Protein AF-A0A2M8TWE6-F1 (afdb_monomer_lite)

Secondary structure (DSSP, 8-state):
--SEEEEE-SSSTTEEEEEETTTTEEEEEETT-HHHH-EEEE-TTSPPPPHHHHHHHHHHHHHHHHHH-HHHH-

Sequence (74 aa):
MDKYTLQKSSTMLNGWVLTDTEHGIVVTFEEGLFNDTQKVTVLEDVPQPSPTELACIMGELADWAIEHHPDKLF

Organism: Prevotella intermedia (NCBI:txid28131)

Foldseek 3Di:
DDQWDWDQDPPDDQKIWIARPVQQKIWIAHFQARPPGIDIDHDPVGDDDDPVVVVVVVVVSVVVCCVPPVRRHD

Radius of gyration: 11.74 Å; chains: 1; bounding box: 26×26×32 Å

Structure (mmCIF, N/CA/C/O backbone):
data_AF-A0A2M8TWE6-F1
#
_entry.id   AF-A0A2M8TWE6-F1
#
loop_
_atom_site.group_PDB
_atom_site.id
_atom_site.type_symbol
_atom_site.label_atom_id
_atom_site.label_alt_id
_atom_site.label_comp_id
_atom_site.label_asym_id
_atom_site.label_entity_id
_atom_site.label_seq_id
_atom_site.pdbx_PDB_ins_code
_atom_site.Cartn_x
_atom_site.Cartn_y
_atom_site.Cartn_z
_atom_site.occupancy
_atom_site.B_iso_or_equiv
_atom_site.auth_seq_id
_atom_site.auth_comp_id
_atom_site.auth_asym_id
_atom_site.auth_atom_id
_atom_site.pdbx_PDB_model_num
ATOM 1 N N . MET A 1 1 ? -16.658 6.019 4.274 1.00 61.03 1 MET A N 1
ATOM 2 C CA . MET A 1 1 ? -15.243 6.160 3.885 1.00 61.03 1 MET A CA 1
ATOM 3 C C . MET A 1 1 ? -14.828 4.823 3.323 1.00 61.03 1 MET A C 1
ATOM 5 O O . MET A 1 1 ? -15.280 3.819 3.861 1.00 61.03 1 MET A O 1
ATOM 9 N N . ASP A 1 2 ? -14.074 4.814 2.232 1.00 87.00 2 ASP A N 1
ATOM 10 C CA . ASP A 1 2 ? -13.524 3.574 1.688 1.00 87.00 2 ASP A CA 1
ATOM 11 C C . ASP A 1 2 ? -12.443 3.048 2.636 1.00 87.00 2 ASP A C 1
ATOM 13 O O . ASP A 1 2 ? -11.623 3.831 3.118 1.00 87.00 2 ASP A O 1
ATOM 17 N N . LYS A 1 3 ? -12.459 1.737 2.921 1.00 92.50 3 LYS A N 1
ATOM 18 C CA . LYS A 1 3 ? -11.473 1.084 3.802 1.00 92.50 3 LYS A CA 1
ATOM 19 C C . LYS A 1 3 ? -10.053 1.359 3.309 1.00 92.50 3 LYS A C 1
ATOM 21 O O . LYS A 1 3 ? -9.198 1.754 4.098 1.00 92.50 3 LYS A O 1
ATOM 26 N N . TYR A 1 4 ? -9.845 1.233 1.999 1.00 96.25 4 TYR A N 1
ATOM 27 C CA . TYR A 1 4 ? -8.552 1.398 1.350 1.00 96.25 4 TYR A CA 1
ATOM 28 C C . TYR A 1 4 ? -8.506 2.628 0.456 1.00 96.25 4 TYR A C 1
ATOM 30 O O . TYR A 1 4 ? -9.457 2.935 -0.264 1.00 96.25 4 TYR A O 1
ATOM 38 N N . THR A 1 5 ? -7.366 3.313 0.466 1.00 96.12 5 THR A N 1
ATOM 39 C CA . THR A 1 5 ? -7.102 4.427 -0.448 1.00 96.12 5 THR A CA 1
ATOM 40 C C . THR A 1 5 ? -5.692 4.332 -1.010 1.00 96.12 5 THR A C 1
ATOM 42 O O . THR A 1 5 ? -4.749 4.060 -0.271 1.00 96.12 5 THR A O 1
ATOM 45 N N . LEU A 1 6 ? -5.541 4.583 -2.313 1.00 95.94 6 LEU A N 1
ATOM 46 C CA . LEU A 1 6 ? -4.246 4.703 -2.976 1.00 95.94 6 LEU A CA 1
ATOM 47 C C . LEU A 1 6 ? -4.079 6.131 -3.494 1.00 95.94 6 LEU A C 1
ATOM 49 O O . LEU A 1 6 ? -4.917 6.639 -4.240 1.00 95.94 6 LEU A O 1
ATOM 53 N N . GLN A 1 7 ? -3.002 6.792 -3.089 1.00 96.00 7 GLN A N 1
ATOM 54 C CA . GLN A 1 7 ? -2.734 8.185 -3.434 1.00 96.00 7 GLN A CA 1
ATOM 55 C C . GLN A 1 7 ? -1.290 8.359 -3.881 1.00 96.00 7 GLN A C 1
ATOM 57 O O . GLN A 1 7 ? -0.388 7.668 -3.412 1.00 96.00 7 GLN A O 1
ATOM 62 N N . LYS A 1 8 ? -1.049 9.306 -4.788 1.00 95.56 8 LYS A N 1
ATOM 63 C CA . LYS A 1 8 ? 0.315 9.637 -5.200 1.00 95.56 8 LYS A CA 1
ATOM 64 C C . LYS A 1 8 ? 1.048 10.307 -4.040 1.00 95.56 8 LYS A C 1
ATOM 66 O O . LYS A 1 8 ? 0.517 11.231 -3.423 1.00 95.56 8 LYS A O 1
ATOM 71 N N . SER A 1 9 ? 2.268 9.862 -3.764 1.00 93.19 9 SER A N 1
ATOM 72 C CA . SER A 1 9 ? 3.099 10.455 -2.721 1.00 93.19 9 SER A CA 1
ATOM 73 C C . SER A 1 9 ? 3.487 11.889 -3.080 1.00 93.19 9 SER A C 1
ATOM 75 O O . SER A 1 9 ? 3.857 12.189 -4.217 1.00 93.19 9 SER A O 1
ATOM 77 N N . SER A 1 10 ? 3.413 12.782 -2.095 1.00 90.06 10 SER A N 1
ATOM 78 C CA . SER A 1 10 ? 3.866 14.173 -2.208 1.00 90.06 10 SER A CA 1
ATOM 79 C C . SER A 1 10 ? 5.348 14.346 -1.863 1.00 90.06 10 SER A C 1
ATOM 81 O O . SER A 1 10 ? 5.938 15.370 -2.201 1.00 90.06 10 SER A O 1
ATOM 83 N N . THR A 1 11 ? 5.952 13.358 -1.199 1.00 88.19 11 THR A N 1
ATOM 84 C CA . THR A 1 11 ? 7.338 13.404 -0.706 1.00 88.19 11 THR A CA 1
ATOM 85 C C . THR A 1 11 ? 8.271 12.463 -1.463 1.00 88.19 11 THR A C 1
ATOM 87 O O . THR A 1 11 ? 9.479 12.690 -1.475 1.00 88.19 11 THR A O 1
ATOM 90 N N . MET A 1 12 ? 7.729 11.432 -2.116 1.00 86.94 12 MET A N 1
ATOM 91 C CA . MET A 1 12 ? 8.486 10.443 -2.878 1.00 86.94 12 MET A CA 1
ATOM 92 C C . MET A 1 12 ? 8.246 10.625 -4.377 1.00 86.94 12 MET A C 1
ATOM 94 O O . MET A 1 12 ? 7.106 10.592 -4.847 1.00 86.94 12 MET A O 1
ATOM 98 N N . LEU A 1 13 ? 9.324 10.812 -5.142 1.00 85.19 13 LEU A N 1
ATOM 99 C CA . LEU A 1 13 ? 9.241 10.902 -6.597 1.00 85.19 13 LEU A CA 1
ATOM 100 C C . LEU A 1 13 ? 8.763 9.553 -7.150 1.00 85.19 13 LEU A C 1
ATOM 102 O O . LEU A 1 13 ? 9.404 8.540 -6.909 1.00 85.19 13 LEU A O 1
ATOM 106 N N . ASN A 1 14 ? 7.641 9.554 -7.874 1.00 88.94 14 ASN A N 1
ATOM 107 C CA . ASN A 1 14 ? 6.977 8.343 -8.384 1.00 88.94 14 ASN A CA 1
ATOM 108 C C . ASN A 1 14 ? 6.599 7.323 -7.293 1.00 88.94 14 ASN A C 1
ATOM 110 O O . ASN A 1 14 ? 6.489 6.133 -7.567 1.00 88.94 14 ASN A O 1
ATOM 114 N N . GLY A 1 15 ? 6.389 7.793 -6.062 1.00 94.62 15 GLY A N 1
ATOM 115 C CA . GLY A 1 15 ? 5.898 6.953 -4.980 1.00 94.62 15 GLY A CA 1
ATOM 116 C C . GLY A 1 15 ? 4.378 6.962 -4.865 1.00 94.62 15 GLY A C 1
ATOM 117 O O . GLY A 1 15 ? 3.705 7.926 -5.247 1.00 94.62 15 GLY A O 1
ATOM 118 N N . TRP A 1 16 ? 3.857 5.914 -4.251 1.00 96.94 16 TRP A N 1
ATOM 119 C CA . TRP A 1 16 ? 2.457 5.740 -3.899 1.00 96.94 16 TRP A CA 1
ATOM 120 C C . TRP A 1 16 ? 2.305 5.545 -2.391 1.00 96.94 16 TRP A C 1
ATOM 122 O O . TRP A 1 16 ? 3.214 5.073 -1.707 1.00 96.94 16 TRP A O 1
ATOM 132 N N . VAL A 1 17 ? 1.149 5.955 -1.877 1.00 97.25 17 VAL A N 1
ATOM 133 C CA . VAL A 1 17 ? 0.737 5.838 -0.480 1.00 97.25 17 VAL A CA 1
ATOM 134 C C . VAL A 1 17 ? -0.566 5.054 -0.456 1.00 97.25 17 VAL A C 1
ATOM 136 O O . VAL A 1 17 ? -1.595 5.539 -0.927 1.00 97.25 17 VAL A O 1
ATOM 139 N N . LEU A 1 18 ? -0.506 3.837 0.065 1.00 96.56 18 LEU A N 1
ATOM 140 C CA . LEU A 1 18 ? -1.633 2.934 0.24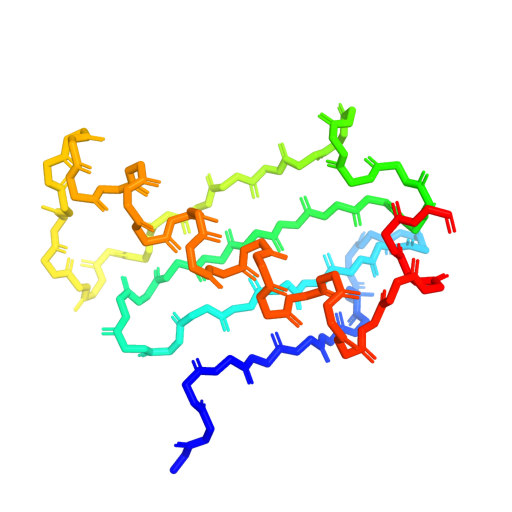5 1.00 96.56 18 LEU A CA 1
ATOM 141 C C . LEU A 1 18 ? -2.026 2.925 1.719 1.00 96.56 18 LEU A C 1
ATOM 143 O O . LEU A 1 18 ? -1.202 2.619 2.573 1.00 96.56 18 LEU A O 1
ATOM 147 N N . THR A 1 19 ? -3.269 3.280 2.021 1.00 96.12 19 THR A N 1
ATOM 148 C CA . THR A 1 19 ? -3.741 3.439 3.402 1.00 96.12 1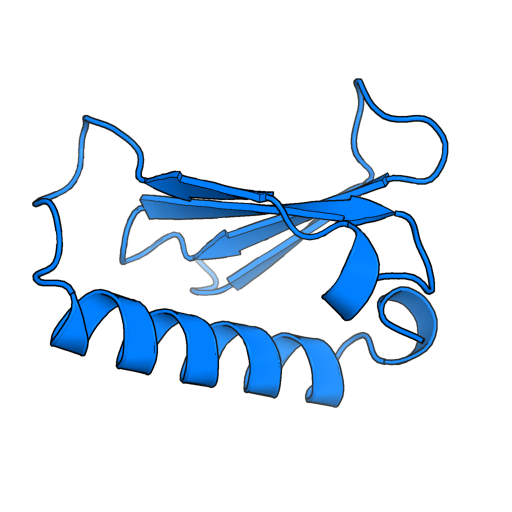9 THR A CA 1
ATOM 149 C C . THR A 1 19 ? -4.920 2.521 3.685 1.00 96.12 19 THR A C 1
ATOM 151 O O . THR A 1 19 ? -5.911 2.584 2.958 1.00 96.12 19 THR A O 1
ATOM 154 N N . ASP A 1 20 ? -4.836 1.738 4.762 1.00 95.44 20 ASP A N 1
ATOM 155 C CA . ASP A 1 20 ? -5.981 1.145 5.458 1.00 95.44 20 ASP A CA 1
ATOM 156 C C . ASP A 1 20 ? -6.468 2.134 6.526 1.00 95.44 20 ASP A C 1
ATOM 158 O O . ASP A 1 20 ? -5.771 2.422 7.503 1.00 95.44 20 ASP A O 1
ATOM 162 N N . THR A 1 21 ? -7.663 2.680 6.318 1.00 92.88 21 THR A N 1
ATOM 163 C CA . THR A 1 21 ? -8.268 3.682 7.203 1.00 92.88 21 THR A CA 1
ATOM 164 C C . THR A 1 21 ? -8.937 3.083 8.440 1.00 92.88 21 THR A C 1
ATOM 166 O O . THR A 1 21 ? -9.136 3.808 9.414 1.00 92.88 21 THR A O 1
ATOM 169 N N . GLU A 1 22 ? -9.260 1.788 8.436 1.00 92.50 22 GLU A N 1
ATOM 170 C CA . GLU A 1 22 ? -9.856 1.099 9.587 1.00 92.50 22 GLU A CA 1
ATOM 171 C C . GLU A 1 22 ? -8.785 0.723 10.611 1.00 92.50 22 GLU A C 1
ATOM 173 O O . GLU A 1 22 ? -8.978 0.911 11.813 1.00 92.50 22 GLU A O 1
ATOM 178 N N . HIS A 1 23 ? -7.639 0.238 10.128 1.00 91.81 23 HIS A N 1
ATOM 179 C CA . HIS A 1 23 ? -6.533 -0.223 10.970 1.00 91.81 23 HIS A CA 1
ATOM 180 C C . HIS A 1 23 ? -5.401 0.796 11.111 1.00 91.81 23 HIS A C 1
ATOM 182 O O . HIS A 1 23 ? -4.410 0.505 11.774 1.00 91.81 23 HIS A O 1
ATOM 188 N N . GLY A 1 24 ? -5.513 1.966 10.473 1.00 93.50 24 GLY A N 1
ATOM 189 C CA . GLY A 1 24 ? -4.502 3.023 10.524 1.00 93.50 24 GLY A CA 1
ATOM 190 C C . GLY A 1 24 ? -3.134 2.573 10.009 1.00 93.50 24 GLY A C 1
ATOM 191 O O . GLY A 1 24 ? -2.111 2.938 10.587 1.00 93.50 24 GLY A O 1
ATOM 192 N N . ILE A 1 25 ? -3.104 1.762 8.949 1.00 94.75 25 ILE A N 1
ATOM 193 C CA . ILE A 1 25 ? -1.861 1.288 8.328 1.00 94.75 25 ILE A CA 1
ATOM 194 C C . ILE A 1 25 ? -1.599 2.095 7.065 1.00 94.75 25 ILE A C 1
ATOM 196 O O . ILE A 1 25 ? -2.449 2.186 6.185 1.00 94.75 25 ILE A O 1
ATOM 200 N N . VAL A 1 26 ? -0.396 2.648 6.960 1.00 95.50 26 VAL A N 1
ATOM 201 C CA . VAL A 1 26 ? 0.076 3.394 5.797 1.00 95.50 26 VAL A CA 1
ATOM 202 C C . VAL A 1 26 ? 1.274 2.667 5.203 1.00 95.50 26 VAL A C 1
ATOM 204 O O . VAL A 1 26 ? 2.297 2.484 5.862 1.00 95.50 26 VAL A O 1
ATOM 207 N N . VAL A 1 27 ? 1.163 2.281 3.940 1.00 96.12 27 VAL A N 1
ATOM 208 C CA . VAL A 1 27 ? 2.219 1.641 3.162 1.00 96.12 27 VAL A CA 1
ATOM 209 C C . VAL A 1 27 ? 2.689 2.608 2.086 1.00 96.12 27 VAL A C 1
ATOM 211 O O . VAL A 1 27 ? 1.895 3.105 1.292 1.00 96.12 27 VAL A O 1
ATOM 214 N N . THR A 1 28 ? 3.989 2.880 2.047 1.00 96.62 28 THR A N 1
ATOM 215 C CA . THR A 1 28 ? 4.604 3.708 0.998 1.00 96.62 28 THR A CA 1
ATOM 216 C C . THR A 1 28 ? 5.546 2.874 0.149 1.00 96.62 28 THR A C 1
ATOM 218 O O . THR A 1 28 ? 6.260 2.039 0.698 1.00 96.62 28 THR A O 1
ATOM 221 N N . PHE A 1 29 ? 5.533 3.073 -1.167 1.00 95.88 29 PHE A N 1
ATOM 222 C CA . PHE A 1 29 ? 6.339 2.297 -2.115 1.00 95.88 29 PHE A CA 1
ATOM 223 C C . PHE A 1 29 ? 6.579 3.075 -3.417 1.00 95.88 29 PHE A C 1
ATOM 225 O O . PHE A 1 29 ? 5.857 4.028 -3.711 1.00 95.88 29 PHE A O 1
ATOM 232 N N . GLU A 1 30 ? 7.581 2.674 -4.196 1.00 95.50 30 GLU A N 1
ATOM 233 C CA . GLU A 1 30 ? 7.841 3.181 -5.550 1.00 95.50 30 GLU A CA 1
ATOM 234 C C . GLU A 1 30 ? 6.970 2.460 -6.581 1.00 95.50 30 GLU A C 1
ATOM 236 O O . GLU A 1 30 ? 6.764 1.249 -6.492 1.00 95.50 30 GLU A O 1
ATOM 241 N N . GLU A 1 31 ? 6.471 3.200 -7.573 1.00 95.25 31 GLU A N 1
ATOM 242 C CA . GLU A 1 31 ? 5.689 2.642 -8.682 1.00 95.25 31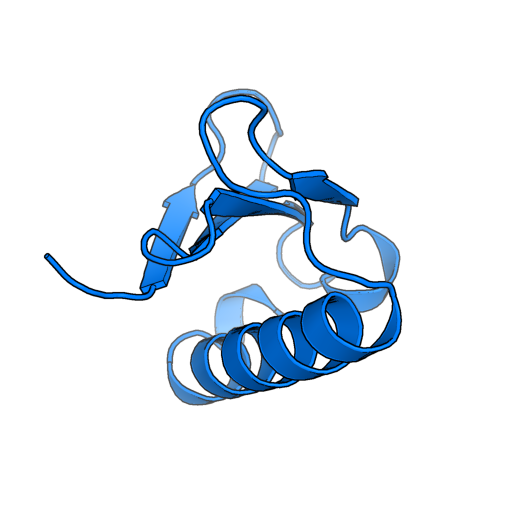 GLU A CA 1
ATOM 243 C C . GLU A 1 31 ? 6.431 1.480 -9.366 1.00 95.25 31 GLU A C 1
ATOM 245 O O . GLU A 1 31 ? 7.590 1.617 -9.757 1.00 95.25 31 GLU A O 1
ATOM 250 N N . GLY A 1 32 ? 5.759 0.332 -9.489 1.00 94.25 32 GLY A N 1
ATOM 251 C CA . GLY A 1 32 ? 6.306 -0.891 -10.089 1.00 94.25 32 GLY A CA 1
ATOM 252 C C . GLY A 1 32 ? 7.247 -1.704 -9.189 1.00 94.25 32 GLY A C 1
ATOM 253 O O . GLY A 1 32 ? 7.720 -2.761 -9.601 1.00 94.25 32 GLY A O 1
ATOM 254 N N . LEU A 1 33 ? 7.543 -1.235 -7.970 1.00 94.06 33 LEU A N 1
ATOM 255 C CA . LEU A 1 33 ? 8.500 -1.862 -7.046 1.00 94.06 33 LEU A CA 1
ATOM 256 C C . LEU A 1 33 ? 7.886 -2.105 -5.661 1.00 94.06 33 LEU A C 1
ATOM 258 O O . LEU A 1 33 ? 8.558 -1.940 -4.636 1.00 94.06 33 LEU A O 1
ATOM 262 N N . PHE A 1 34 ? 6.605 -2.486 -5.610 1.00 92.69 34 PHE A N 1
ATOM 263 C CA . PHE A 1 34 ? 5.869 -2.640 -4.349 1.00 92.69 34 PHE A CA 1
ATOM 264 C C . PHE A 1 34 ? 6.598 -3.550 -3.348 1.00 92.69 34 PHE A C 1
ATOM 266 O O . PHE A 1 34 ? 6.873 -3.145 -2.221 1.00 92.69 34 PHE A O 1
ATOM 273 N N . ASN A 1 35 ? 6.983 -4.757 -3.770 1.00 90.19 35 ASN A N 1
ATOM 274 C CA . ASN A 1 35 ? 7.603 -5.737 -2.874 1.00 90.19 35 ASN A CA 1
ATOM 275 C C . ASN A 1 35 ? 9.010 -5.337 -2.406 1.00 90.19 35 ASN A C 1
ATOM 277 O O . ASN A 1 35 ? 9.391 -5.688 -1.290 1.00 90.19 35 ASN A O 1
ATOM 281 N N . ASP A 1 36 ? 9.758 -4.605 -3.233 1.00 93.06 36 ASP A N 1
ATOM 282 C CA . ASP A 1 36 ? 11.141 -4.209 -2.953 1.00 93.06 36 ASP A CA 1
ATOM 283 C C . ASP A 1 36 ? 11.234 -2.952 -2.082 1.00 93.06 36 ASP A C 1
ATOM 285 O O . ASP A 1 36 ? 12.196 -2.780 -1.331 1.00 93.06 36 ASP A O 1
ATOM 289 N N . THR A 1 37 ? 10.246 -2.057 -2.186 1.00 94.06 37 THR A N 1
ATOM 290 C CA . THR A 1 37 ? 10.322 -0.707 -1.602 1.00 94.06 37 THR A CA 1
ATOM 291 C C . THR A 1 37 ? 9.249 -0.408 -0.560 1.00 94.06 37 THR A C 1
ATOM 293 O O . THR A 1 37 ? 9.295 0.670 0.039 1.00 94.06 37 THR A O 1
ATOM 296 N N . GLN A 1 38 ? 8.319 -1.337 -0.298 1.00 93.81 38 GLN A N 1
ATOM 297 C CA . GLN A 1 38 ? 7.264 -1.126 0.691 1.00 93.81 38 GLN A CA 1
ATOM 298 C C . GLN A 1 38 ? 7.817 -0.784 2.076 1.00 93.81 38 GLN A C 1
ATOM 300 O O . GLN A 1 38 ? 8.675 -1.466 2.643 1.00 93.81 38 GLN A O 1
ATOM 305 N N . LYS A 1 39 ? 7.264 0.276 2.656 1.00 94.62 39 LYS A N 1
ATOM 306 C CA . LYS A 1 39 ? 7.483 0.671 4.044 1.00 94.62 39 LYS A CA 1
ATOM 307 C C . LYS A 1 39 ? 6.143 0.799 4.729 1.00 94.62 39 LYS A C 1
ATOM 309 O O . LYS A 1 39 ? 5.338 1.646 4.347 1.00 94.62 39 LYS A O 1
ATOM 314 N N . VAL A 1 40 ? 5.944 -0.029 5.745 1.00 93.94 40 VAL A N 1
ATOM 315 C CA . VAL A 1 40 ? 4.724 -0.072 6.548 1.00 93.94 40 VAL A CA 1
ATOM 316 C C . VAL A 1 40 ? 4.889 0.834 7.762 1.00 93.94 40 VAL A C 1
ATOM 318 O O . VAL A 1 40 ? 5.879 0.740 8.486 1.00 93.94 40 VAL A O 1
ATOM 321 N N . THR A 1 41 ? 3.912 1.705 7.983 1.00 94.12 41 THR A N 1
ATOM 322 C CA . THR A 1 41 ? 3.796 2.571 9.157 1.00 94.12 41 THR A CA 1
ATOM 323 C C . THR A 1 41 ? 2.430 2.345 9.788 1.00 94.12 41 THR A C 1
ATOM 325 O O . THR A 1 41 ? 1.415 2.456 9.107 1.00 94.12 41 THR A O 1
ATOM 328 N N . VAL A 1 42 ? 2.400 2.035 11.081 1.00 93.12 42 VAL A N 1
ATOM 329 C CA . VAL A 1 42 ? 1.160 1.978 11.866 1.00 93.12 42 VAL A CA 1
ATOM 330 C C . VAL A 1 42 ? 1.004 3.324 12.565 1.00 93.12 42 VAL A C 1
ATOM 332 O O . VAL A 1 42 ? 1.947 3.786 13.209 1.00 93.12 42 VAL A O 1
ATOM 335 N N . LEU A 1 43 ? -0.143 3.978 12.398 1.00 91.38 43 LEU A N 1
ATOM 336 C CA . LEU A 1 43 ? -0.424 5.262 13.040 1.00 91.38 43 LEU A CA 1
ATOM 337 C C . LEU A 1 43 ? -0.567 5.081 14.560 1.00 91.38 43 LEU A C 1
ATOM 339 O O . LE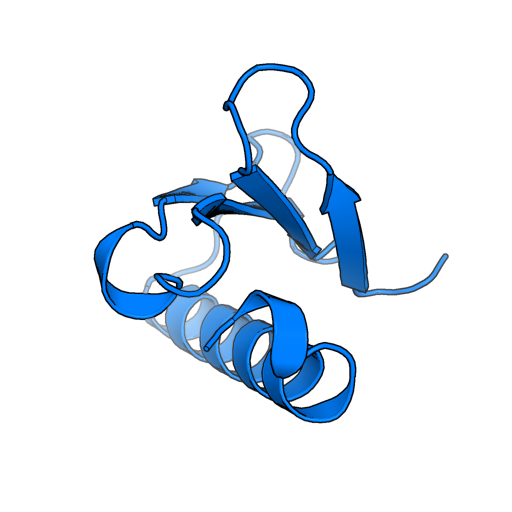U A 1 43 ? -1.060 4.063 15.033 1.00 91.38 43 LEU A O 1
ATOM 343 N N . GLU A 1 44 ? -0.138 6.069 15.345 1.00 85.06 44 GLU A N 1
ATOM 344 C CA . GLU A 1 44 ? -0.155 5.973 16.815 1.00 85.06 44 GLU A CA 1
ATOM 345 C C . GLU A 1 44 ? -1.569 6.098 17.412 1.00 85.06 44 GLU A C 1
ATOM 347 O O . GLU A 1 44 ? -1.807 5.661 18.537 1.00 85.06 44 GLU A O 1
ATOM 352 N N . ASP A 1 45 ? -2.514 6.661 16.654 1.00 82.56 45 ASP A N 1
ATOM 353 C CA . ASP A 1 45 ? -3.899 6.906 17.081 1.00 82.56 45 ASP A CA 1
ATOM 354 C C . ASP A 1 45 ? -4.804 5.660 17.023 1.00 82.56 45 ASP A C 1
ATOM 356 O O . ASP A 1 45 ? -5.983 5.730 17.380 1.00 82.56 45 ASP A O 1
ATOM 360 N N . VAL A 1 46 ? -4.275 4.514 16.580 1.00 81.75 46 VAL A N 1
ATOM 361 C CA . VAL A 1 46 ? -5.003 3.240 16.485 1.00 81.75 46 VAL A CA 1
ATOM 362 C C . VAL A 1 46 ? -4.399 2.178 17.409 1.00 81.75 46 VAL A C 1
ATOM 364 O O . VAL A 1 46 ? -3.202 2.217 17.708 1.00 81.75 46 VAL A O 1
ATOM 367 N N . PRO A 1 47 ? -5.199 1.204 17.886 1.00 85.25 47 PRO A N 1
ATOM 368 C CA . PRO A 1 47 ? -4.666 0.062 18.619 1.00 85.25 47 PRO A CA 1
ATOM 369 C C . PRO A 1 47 ? -3.587 -0.642 17.796 1.00 85.25 47 PRO A C 1
ATOM 371 O O . PRO A 1 47 ? -3.829 -1.014 16.650 1.00 85.25 47 PRO A O 1
ATOM 374 N N . GLN A 1 48 ? -2.402 -0.838 18.380 1.00 86.06 48 GLN A N 1
ATOM 375 C CA . GLN A 1 48 ? -1.328 -1.526 17.673 1.00 86.06 48 GLN A CA 1
ATOM 376 C C . GLN A 1 48 ? -1.686 -3.007 17.496 1.00 86.06 48 GLN A C 1
ATOM 378 O O . GLN A 1 48 ? -1.852 -3.706 18.503 1.00 86.06 48 GLN A O 1
ATOM 383 N N . PRO A 1 49 ? -1.797 -3.496 16.249 1.00 89.00 49 PRO A N 1
ATOM 384 C CA . PRO A 1 49 ? -2.110 -4.890 15.995 1.00 89.00 49 PRO A CA 1
ATOM 385 C C . PRO A 1 49 ? -0.961 -5.781 16.469 1.00 89.00 49 PRO A C 1
ATOM 387 O O . PRO A 1 49 ? 0.218 -5.414 16.399 1.00 89.00 49 PRO A O 1
ATOM 390 N N . SER A 1 50 ? -1.287 -6.990 16.919 1.00 92.81 50 SER A N 1
ATOM 391 C CA . SER A 1 50 ? -0.275 -8.027 17.107 1.00 92.81 50 SER A CA 1
ATOM 392 C C . SER A 1 50 ? 0.416 -8.353 15.771 1.00 92.81 50 SER A C 1
ATOM 394 O O . SER A 1 50 ? -0.149 -8.109 14.702 1.00 92.81 50 SER A O 1
ATOM 396 N N . PRO A 1 51 ? 1.615 -8.965 15.781 1.00 91.19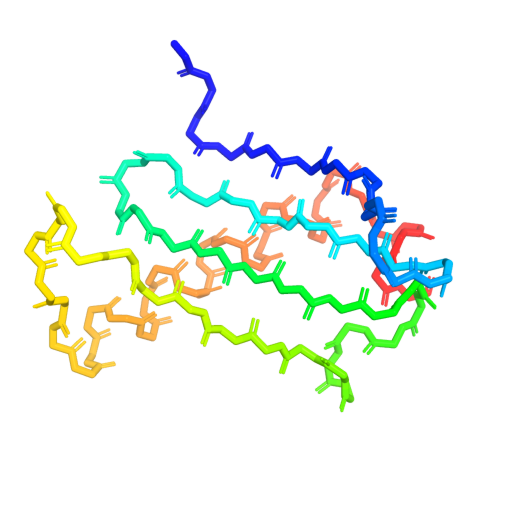 51 PRO A N 1
ATOM 397 C CA . PRO A 1 51 ? 2.300 -9.342 14.543 1.00 91.19 51 PRO A CA 1
ATOM 398 C C . PRO A 1 51 ? 1.450 -10.213 13.606 1.00 91.19 51 PRO A C 1
ATOM 400 O O . PRO A 1 51 ? 1.551 -10.096 12.388 1.00 91.19 51 PRO A O 1
ATOM 403 N N . THR A 1 52 ? 0.598 -11.075 14.166 1.00 94.81 52 THR A N 1
ATOM 404 C CA . THR A 1 52 ? -0.302 -11.935 13.390 1.00 94.81 52 THR A CA 1
ATOM 405 C C . THR A 1 52 ? -1.441 -11.139 12.763 1.00 94.81 52 THR A C 1
ATOM 407 O O . THR A 1 52 ? -1.730 -11.331 11.587 1.00 94.81 52 THR A O 1
ATOM 410 N N . GLU A 1 53 ? -2.057 -10.224 13.511 1.00 93.56 53 GLU A N 1
ATOM 411 C CA . GLU A 1 53 ? -3.108 -9.350 12.978 1.00 93.56 53 GLU A CA 1
ATOM 412 C C . GLU A 1 53 ? -2.553 -8.432 11.890 1.00 93.56 53 GLU A C 1
ATOM 414 O O . GLU A 1 53 ? -3.148 -8.327 10.822 1.00 93.56 53 GLU A O 1
ATOM 419 N N . LEU A 1 54 ? -1.370 -7.848 12.111 1.00 92.81 54 LEU A N 1
ATOM 420 C CA . LEU A 1 54 ? -0.700 -7.014 11.116 1.00 92.81 54 LEU A CA 1
ATOM 421 C C . LEU A 1 54 ? -0.448 -7.784 9.815 1.00 92.81 54 LEU A C 1
ATOM 423 O O . LEU A 1 54 ? -0.672 -7.243 8.737 1.00 92.81 54 LEU A O 1
ATOM 427 N N . ALA A 1 55 ? -0.016 -9.045 9.904 1.00 93.25 55 ALA A N 1
ATOM 428 C CA . ALA A 1 55 ? 0.195 -9.885 8.729 1.00 93.25 55 ALA A CA 1
ATOM 429 C C . ALA A 1 55 ? -1.110 -10.151 7.957 1.00 93.25 55 ALA A C 1
ATOM 431 O O . ALA A 1 55 ? -1.107 -10.078 6.729 1.00 93.25 55 ALA A O 1
ATOM 432 N N . CYS A 1 56 ? -2.221 -10.413 8.656 1.00 95.56 56 CYS A N 1
ATOM 433 C CA . CYS A 1 56 ? -3.532 -10.579 8.024 1.00 95.56 56 CYS A CA 1
ATOM 434 C C . CYS A 1 56 ? -3.990 -9.292 7.326 1.00 95.56 56 CYS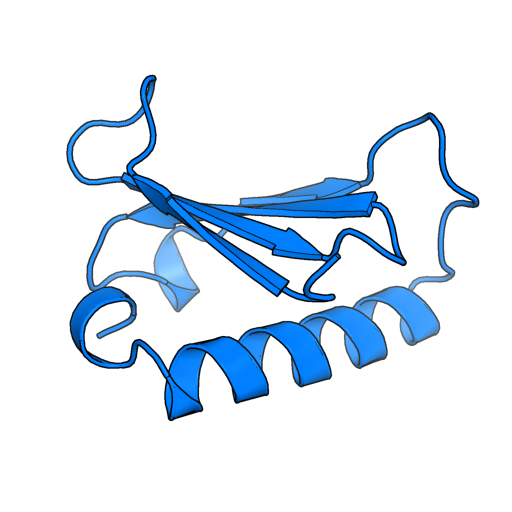 A C 1
ATOM 436 O O . CYS A 1 56 ? -4.341 -9.333 6.149 1.00 95.56 56 CYS A O 1
ATOM 438 N N . ILE A 1 57 ? -3.910 -8.151 8.019 1.00 94.62 57 ILE A N 1
ATOM 439 C CA . ILE A 1 57 ? -4.344 -6.861 7.473 1.00 94.62 57 ILE A CA 1
ATOM 440 C C . ILE A 1 57 ? -3.498 -6.473 6.253 1.00 94.62 57 ILE A C 1
ATOM 442 O O . ILE A 1 57 ? -4.038 -6.043 5.237 1.00 94.62 57 ILE A O 1
ATOM 446 N N . MET A 1 58 ? -2.176 -6.668 6.323 1.00 94.56 58 MET A N 1
ATOM 447 C CA . MET A 1 58 ? -1.276 -6.443 5.186 1.00 94.56 58 MET A CA 1
ATOM 448 C C . MET A 1 58 ? -1.620 -7.332 3.989 1.00 94.56 58 MET A C 1
ATOM 450 O O . MET A 1 58 ? -1.525 -6.867 2.857 1.00 94.56 58 MET A O 1
ATOM 454 N N . GLY A 1 59 ? -2.032 -8.581 4.230 1.00 95.31 59 GLY A N 1
ATOM 455 C CA . GLY A 1 59 ? -2.512 -9.484 3.184 1.00 95.31 59 GLY A CA 1
ATOM 456 C C . GLY A 1 59 ? -3.755 -8.936 2.485 1.00 95.31 59 GLY A C 1
ATOM 457 O O . GLY A 1 59 ? -3.735 -8.750 1.274 1.00 95.31 59 GLY A O 1
ATOM 458 N N . GLU A 1 60 ? -4.791 -8.580 3.249 1.00 96.25 60 GLU A N 1
ATOM 459 C CA . GLU A 1 60 ? -6.028 -8.011 2.692 1.00 96.25 60 GLU A CA 1
ATOM 460 C C . GLU A 1 60 ? -5.779 -6.700 1.923 1.00 96.25 60 GLU A C 1
ATOM 462 O O . GLU A 1 60 ? -6.352 -6.470 0.856 1.00 96.25 60 GLU A O 1
ATOM 467 N N . LEU A 1 61 ? -4.905 -5.837 2.451 1.00 95.50 61 LEU A N 1
ATOM 468 C CA . LEU A 1 61 ? -4.527 -4.572 1.820 1.00 95.50 61 LEU A CA 1
ATOM 469 C C . LEU A 1 61 ? -3.753 -4.793 0.512 1.00 95.50 61 LEU A C 1
ATOM 471 O O . LEU A 1 61 ? -4.002 -4.090 -0.471 1.00 95.50 61 LEU A O 1
ATOM 475 N N . ALA A 1 62 ? -2.838 -5.764 0.481 1.00 94.00 62 ALA A N 1
ATOM 476 C CA . ALA A 1 62 ? -2.107 -6.122 -0.729 1.00 94.00 62 ALA A CA 1
ATOM 477 C C . ALA A 1 62 ? -3.038 -6.734 -1.785 1.00 94.00 62 ALA A C 1
ATOM 479 O O . ALA A 1 62 ? -2.976 -6.327 -2.944 1.00 94.00 62 ALA A O 1
ATOM 480 N N . ASP A 1 63 ? -3.939 -7.637 -1.389 1.00 96.50 63 ASP A N 1
ATOM 481 C CA . ASP A 1 63 ? -4.918 -8.255 -2.290 1.00 96.50 63 ASP A CA 1
ATOM 482 C C . ASP A 1 63 ? -5.803 -7.195 -2.955 1.00 96.50 63 ASP A C 1
ATOM 484 O O . ASP A 1 63 ? -5.955 -7.180 -4.181 1.00 96.50 63 ASP A O 1
ATOM 488 N N . TRP A 1 64 ? -6.313 -6.239 -2.171 1.00 96.50 64 TRP A N 1
ATOM 489 C CA . TRP A 1 64 ? -7.090 -5.124 -2.711 1.00 96.50 64 TRP A CA 1
ATOM 490 C C . TRP A 1 64 ? -6.285 -4.294 -3.721 1.00 96.50 64 TRP A C 1
ATOM 492 O O . TRP A 1 64 ? -6.794 -3.956 -4.794 1.00 96.50 64 TRP A O 1
ATOM 502 N N . ALA A 1 65 ? -5.025 -3.986 -3.406 1.00 95.25 65 ALA A N 1
ATOM 503 C CA . ALA A 1 65 ? -4.167 -3.179 -4.267 1.00 95.25 65 ALA A CA 1
ATOM 504 C C . ALA A 1 65 ? -3.811 -3.890 -5.583 1.00 95.25 65 ALA A C 1
ATOM 506 O O . ALA A 1 65 ? -3.783 -3.246 -6.633 1.00 95.25 65 ALA A O 1
ATOM 507 N N . ILE A 1 66 ? -3.602 -5.208 -5.547 1.00 95.25 66 ILE A N 1
ATOM 508 C CA . ILE A 1 66 ? -3.375 -6.039 -6.738 1.00 95.25 66 ILE A CA 1
ATOM 509 C C . ILE A 1 66 ? -4.630 -6.084 -7.617 1.00 95.25 66 ILE A C 1
ATOM 511 O O . ILE A 1 66 ? -4.521 -6.017 -8.840 1.00 95.25 66 ILE A O 1
ATOM 515 N N . GLU A 1 67 ? -5.817 -6.182 -7.015 1.00 96.31 67 GLU A N 1
ATOM 516 C CA . GLU A 1 67 ? -7.080 -6.248 -7.756 1.00 96.31 67 GLU A CA 1
ATOM 517 C C . GLU A 1 67 ? -7.422 -4.921 -8.456 1.00 96.31 67 GLU A C 1
ATOM 519 O O . GLU A 1 67 ? -7.890 -4.923 -9.596 1.00 96.31 67 GLU A O 1
ATOM 524 N N . HIS A 1 68 ? -7.162 -3.783 -7.803 1.00 95.12 68 HIS A N 1
ATOM 525 C CA . HIS A 1 68 ? -7.627 -2.471 -8.272 1.00 95.12 68 HIS A CA 1
ATOM 526 C C . HIS A 1 68 ? -6.554 -1.648 -8.993 1.00 95.12 68 HIS A C 1
ATOM 528 O O . HIS A 1 68 ? -6.882 -0.844 -9.870 1.00 95.12 68 HIS A O 1
ATOM 534 N N . HIS A 1 69 ? -5.284 -1.818 -8.621 1.00 94.62 69 HIS A N 1
ATOM 535 C CA . HIS A 1 69 ? -4.176 -0.972 -9.070 1.00 94.62 69 HIS A CA 1
ATOM 536 C C . HIS A 1 69 ? -2.908 -1.764 -9.442 1.00 94.62 69 HIS A C 1
ATOM 538 O O . HIS A 1 69 ? -1.803 -1.340 -9.085 1.00 94.62 69 HIS A O 1
ATOM 544 N N . PRO A 1 70 ? -3.006 -2.889 -10.180 1.00 93.81 70 PRO A N 1
ATOM 545 C CA . PRO A 1 70 ? -1.833 -3.700 -10.504 1.00 93.81 70 PRO A CA 1
ATOM 546 C C . PRO A 1 70 ? -0.781 -2.915 -11.300 1.00 93.81 70 PRO A C 1
ATOM 548 O O . PRO A 1 70 ? 0.406 -3.147 -11.109 1.00 93.81 70 PRO A O 1
ATOM 551 N N . ASP A 1 71 ? -1.202 -1.939 -12.114 1.00 94.12 71 ASP A N 1
ATOM 552 C CA . ASP A 1 71 ? -0.328 -1.061 -12.906 1.00 94.12 71 ASP A CA 1
ATOM 553 C C . ASP A 1 71 ? 0.537 -0.115 -12.061 1.00 94.12 71 ASP A C 1
ATOM 555 O O . ASP A 1 71 ? 1.448 0.527 -12.582 1.00 94.12 71 ASP A O 1
ATOM 559 N N . LYS A 1 72 ? 0.215 0.034 -10.770 1.00 92.62 72 LYS A N 1
ATOM 560 C CA . LYS A 1 72 ? 1.007 0.823 -9.818 1.00 92.62 72 LYS A CA 1
ATOM 561 C C . LYS A 1 72 ? 1.971 -0.043 -9.030 1.00 92.62 72 LYS A C 1
ATOM 563 O O . LYS A 1 72 ? 2.997 0.460 -8.576 1.00 92.62 72 LYS A O 1
ATOM 568 N N . LEU A 1 73 ? 1.633 -1.317 -8.852 1.00 91.25 73 LEU A N 1
ATOM 569 C CA . LEU A 1 73 ? 2.398 -2.256 -8.042 1.00 91.25 73 LEU A CA 1
ATOM 570 C C . LEU A 1 73 ? 3.525 -2.924 -8.840 1.00 91.25 73 LEU A C 1
ATOM 572 O O . LEU A 1 73 ? 4.586 -3.152 -8.253 1.00 91.25 73 LEU A O 1
ATOM 576 N N . PHE A 1 74 ? 3.296 -3.213 -10.130 1.00 89.00 74 PHE A N 1
ATOM 577 C CA . PHE A 1 74 ? 4.179 -4.001 -11.003 1.00 89.00 74 PHE A CA 1
ATOM 578 C C . PHE A 1 74 ? 4.383 -3.375 -12.388 1.00 89.00 74 PHE A C 1
ATOM 580 O O . PHE A 1 74 ? 3.447 -2.712 -12.889 1.00 89.00 74 PHE A O 1
#

pLDDT: mean 92.62, std 5.09, range [61.03, 97.25]